Protein AF-A0A7J9AQ87-F1 (afdb_monomer_lite)

Structure (mmCIF, N/CA/C/O backbone):
data_AF-A0A7J9AQ87-F1
#
_entry.id   AF-A0A7J9AQ87-F1
#
loop_
_atom_site.group_PDB
_atom_site.id
_atom_site.type_symbol
_atom_site.label_atom_id
_atom_site.label_alt_id
_atom_site.label_comp_id
_atom_site.label_asym_id
_atom_site.label_entity_id
_atom_site.label_seq_id
_atom_site.pdbx_PDB_ins_code
_atom_site.Cartn_x
_atom_site.Cartn_y
_atom_site.Cartn_z
_atom_site.occupancy
_atom_site.B_iso_or_equiv
_atom_site.auth_seq_id
_atom_site.auth_comp_id
_atom_site.auth_asym_id
_atom_site.auth_atom_id
_atom_site.pdbx_PDB_model_num
ATOM 1 N N . MET A 1 1 ? 16.184 12.045 16.069 1.00 63.25 1 MET A N 1
ATOM 2 C CA . MET A 1 1 ? 15.073 11.080 15.864 1.00 63.25 1 MET A CA 1
ATOM 3 C C . MET A 1 1 ? 14.091 11.521 14.777 1.00 63.25 1 MET A C 1
ATOM 5 O O . MET A 1 1 ? 13.923 10.768 13.828 1.00 63.25 1 MET A O 1
ATOM 9 N N . SER A 1 2 ? 13.461 12.706 14.841 1.00 85.94 2 SER A N 1
ATOM 10 C CA . SER A 1 2 ? 12.564 13.174 13.759 1.00 85.94 2 SER A CA 1
ATOM 11 C C . SER A 1 2 ? 13.310 13.623 12.494 1.00 85.94 2 SER A C 1
ATOM 13 O O . SER A 1 2 ? 12.895 13.269 11.395 1.00 85.94 2 SER A O 1
ATOM 15 N N . LEU A 1 3 ? 14.429 14.347 12.643 1.00 93.56 3 LEU A N 1
ATOM 16 C CA . LEU A 1 3 ? 15.219 14.858 11.515 1.00 93.56 3 LEU A CA 1
ATOM 17 C C . LEU A 1 3 ? 15.866 13.730 10.699 1.00 93.56 3 LEU A C 1
ATOM 19 O O . LEU A 1 3 ? 15.736 13.707 9.481 1.00 93.56 3 LEU A O 1
ATOM 23 N N . ASP A 1 4 ? 16.496 12.764 11.371 1.00 93.50 4 ASP A N 1
ATOM 24 C CA . ASP A 1 4 ? 17.163 11.628 10.719 1.00 93.50 4 ASP A CA 1
ATOM 25 C C . ASP A 1 4 ? 16.166 10.800 9.895 1.00 93.50 4 ASP A C 1
ATOM 27 O O . ASP A 1 4 ? 16.413 10.476 8.735 1.00 93.50 4 ASP A O 1
ATOM 31 N N . THR A 1 5 ? 14.985 10.537 10.467 1.00 95.44 5 THR A N 1
ATOM 32 C CA . THR A 1 5 ? 13.894 9.822 9.788 1.00 95.44 5 THR A CA 1
ATOM 33 C C . THR A 1 5 ? 13.382 10.606 8.580 1.00 95.44 5 THR A C 1
ATOM 35 O O . THR A 1 5 ? 13.180 10.034 7.512 1.00 95.44 5 THR A O 1
ATOM 38 N N . MET A 1 6 ? 13.205 11.923 8.721 1.00 95.94 6 MET A N 1
ATOM 39 C CA . MET A 1 6 ? 12.774 12.791 7.625 1.00 95.94 6 MET A CA 1
ATOM 40 C C . MET A 1 6 ? 13.775 12.766 6.465 1.00 95.94 6 MET A C 1
ATOM 42 O O . MET A 1 6 ? 13.367 12.624 5.314 1.00 95.94 6 MET A O 1
ATOM 46 N N . ILE A 1 7 ? 15.074 12.857 6.761 1.00 96.81 7 ILE A N 1
ATOM 47 C CA . ILE A 1 7 ? 16.136 12.802 5.750 1.00 96.81 7 ILE A CA 1
ATOM 48 C C . ILE A 1 7 ? 16.096 11.459 5.015 1.00 96.81 7 ILE A C 1
ATOM 50 O O . ILE A 1 7 ? 16.083 11.450 3.787 1.00 96.81 7 ILE A O 1
ATOM 54 N N . ILE A 1 8 ? 16.005 10.338 5.737 1.00 96.88 8 ILE A N 1
ATOM 55 C CA . ILE A 1 8 ? 15.935 8.996 5.134 1.00 96.88 8 ILE A CA 1
ATOM 56 C C . ILE A 1 8 ? 14.728 8.875 4.198 1.00 96.88 8 ILE A C 1
ATOM 58 O O . ILE A 1 8 ? 14.870 8.403 3.071 1.00 96.88 8 ILE A O 1
ATOM 62 N N . ILE A 1 9 ? 13.553 9.330 4.640 1.00 96.31 9 ILE A N 1
ATOM 63 C CA . ILE A 1 9 ? 12.324 9.283 3.842 1.00 96.31 9 ILE A CA 1
ATOM 64 C C . ILE A 1 9 ? 12.482 10.111 2.563 1.00 96.31 9 ILE A C 1
ATOM 66 O O . ILE A 1 9 ? 12.238 9.602 1.470 1.00 96.31 9 ILE A O 1
ATOM 70 N N . LEU A 1 10 ? 12.915 11.369 2.678 1.00 97.50 10 LEU A N 1
ATOM 71 C CA . LEU A 1 10 ? 13.048 12.274 1.533 1.00 97.50 10 LEU A CA 1
ATOM 72 C C . LEU A 1 10 ? 14.074 11.767 0.522 1.00 97.50 10 LEU A C 1
ATOM 74 O O . LEU A 1 10 ? 13.799 11.750 -0.676 1.00 97.50 10 LEU A O 1
ATOM 78 N N . VAL A 1 11 ? 15.230 11.313 1.003 1.00 97.94 11 VAL A N 1
ATOM 79 C CA . VAL A 1 11 ? 16.279 10.740 0.157 1.00 97.94 11 VAL A CA 1
ATOM 80 C C . VAL A 1 11 ? 15.771 9.475 -0.535 1.00 97.94 11 VAL A C 1
ATOM 82 O O . VAL A 1 11 ? 15.955 9.327 -1.742 1.00 97.94 11 VAL A O 1
ATOM 85 N N . GLY A 1 12 ? 15.064 8.600 0.183 1.00 97.38 12 GLY A N 1
ATOM 86 C CA . GLY A 1 12 ? 14.445 7.406 -0.392 1.00 97.38 12 GLY A CA 1
ATOM 87 C C . GLY A 1 12 ? 13.469 7.740 -1.522 1.00 97.38 12 GLY A C 1
ATOM 88 O O . GLY A 1 12 ? 13.619 7.233 -2.634 1.00 97.38 12 GLY A O 1
ATOM 89 N N . TYR A 1 13 ? 12.517 8.645 -1.280 1.00 96.81 13 TYR A N 1
ATOM 90 C CA . TYR A 1 13 ? 11.565 9.082 -2.307 1.00 96.81 13 TYR A CA 1
ATOM 91 C C . TYR A 1 13 ? 12.247 9.762 -3.495 1.00 96.81 13 TYR A C 1
ATOM 93 O O . TYR A 1 13 ? 11.828 9.557 -4.636 1.00 96.81 13 TYR A O 1
ATOM 101 N N . PHE A 1 14 ? 13.308 10.532 -3.252 1.00 98.00 14 PHE A N 1
ATOM 102 C CA . PHE A 1 14 ? 14.091 11.166 -4.306 1.00 98.00 14 PHE A CA 1
ATOM 103 C C . PHE A 1 14 ? 14.743 10.126 -5.225 1.00 98.00 14 PHE A C 1
ATOM 105 O O . PHE A 1 14 ? 14.546 10.175 -6.439 1.00 98.00 14 PHE A O 1
ATOM 112 N N . PHE A 1 15 ? 15.445 9.140 -4.662 1.00 98.00 15 PHE A N 1
ATOM 113 C CA . PHE A 1 15 ? 16.080 8.079 -5.449 1.00 98.00 15 PHE A CA 1
ATOM 114 C C . PHE A 1 15 ? 15.065 7.206 -6.193 1.00 98.00 15 PHE A C 1
ATOM 116 O O . PHE A 1 15 ? 15.284 6.886 -7.362 1.00 98.00 15 PHE A O 1
ATOM 123 N N . VAL A 1 16 ? 13.936 6.863 -5.563 1.00 97.81 16 VAL A N 1
ATOM 124 C CA . VAL A 1 16 ? 12.851 6.120 -6.226 1.00 97.81 16 VAL A CA 1
ATOM 125 C C . VAL A 1 16 ? 12.306 6.912 -7.414 1.00 97.81 16 VAL A C 1
ATOM 127 O O . VAL A 1 16 ? 12.189 6.368 -8.510 1.00 97.81 16 VAL A O 1
ATOM 130 N N . SER A 1 17 ? 12.037 8.206 -7.231 1.00 97.19 17 SER A N 1
ATOM 131 C CA . SER A 1 17 ? 11.508 9.067 -8.295 1.00 97.19 17 SER A CA 1
ATOM 132 C C . SER A 1 17 ? 12.493 9.207 -9.458 1.00 97.19 17 SER A C 1
ATOM 134 O O . SER A 1 17 ? 12.097 9.071 -10.615 1.00 97.19 17 SER A O 1
ATOM 136 N N . LEU A 1 18 ? 13.783 9.410 -9.168 1.00 97.81 18 LEU A N 1
ATOM 137 C CA . LEU A 1 18 ? 14.830 9.451 -10.192 1.00 97.81 18 LEU A CA 1
ATOM 138 C C . LEU A 1 18 ? 14.917 8.140 -10.979 1.00 97.81 18 LEU A C 1
ATOM 140 O O . LEU A 1 18 ? 14.984 8.170 -12.206 1.00 97.81 18 LEU A O 1
ATOM 144 N N . SER A 1 19 ? 14.884 6.999 -10.288 1.00 97.44 19 SER A N 1
ATOM 145 C CA . SER A 1 19 ? 14.933 5.676 -10.917 1.00 97.44 19 SER A CA 1
ATOM 146 C C . SER A 1 19 ? 13.735 5.433 -11.842 1.00 97.44 19 SER A C 1
ATOM 148 O O . SER A 1 19 ? 13.904 4.953 -12.967 1.00 97.44 19 SER A O 1
ATOM 150 N N . LEU A 1 20 ? 12.531 5.829 -11.414 1.00 96.44 20 LEU A N 1
ATOM 151 C CA . LEU A 1 20 ? 11.314 5.727 -12.225 1.00 96.44 20 LEU A CA 1
ATOM 152 C C . LEU A 1 20 ? 11.404 6.582 -13.492 1.00 96.44 20 LEU A C 1
ATOM 154 O O . LEU A 1 20 ? 11.149 6.077 -14.584 1.00 96.44 20 LEU A O 1
ATOM 158 N N . ILE A 1 21 ? 11.819 7.846 -13.367 1.00 96.44 21 ILE A N 1
ATOM 159 C CA . ILE A 1 21 ? 11.969 8.759 -14.511 1.00 96.44 21 ILE A CA 1
ATOM 160 C C . ILE A 1 21 ? 13.038 8.246 -15.480 1.00 96.44 21 ILE A C 1
ATOM 162 O O . ILE A 1 21 ? 12.817 8.228 -16.694 1.00 96.44 21 ILE A O 1
ATOM 166 N N . TYR A 1 22 ? 14.180 7.798 -14.955 1.00 96.38 22 TYR A N 1
ATOM 167 C CA . TYR A 1 22 ? 15.256 7.220 -15.756 1.00 96.38 22 TYR A CA 1
ATOM 168 C C . TYR A 1 22 ? 14.764 6.003 -16.544 1.00 96.38 22 TYR A C 1
ATOM 170 O O . TYR A 1 22 ? 14.917 5.955 -17.763 1.00 96.38 22 TYR A O 1
ATOM 178 N N . THR A 1 23 ? 14.097 5.065 -15.866 1.00 94.25 23 THR A N 1
ATOM 179 C CA . THR A 1 23 ? 13.550 3.854 -16.488 1.00 94.25 23 THR A CA 1
ATOM 180 C C . THR A 1 23 ? 12.512 4.206 -17.547 1.00 94.25 23 THR A C 1
ATOM 182 O O . THR A 1 23 ? 12.585 3.702 -18.664 1.00 94.25 23 THR A O 1
ATOM 185 N N . GLN A 1 24 ? 11.576 5.108 -17.252 1.00 92.19 24 GLN A N 1
ATOM 186 C CA . GLN A 1 24 ? 10.566 5.530 -18.218 1.00 92.19 24 GLN A CA 1
ATOM 187 C C . GLN A 1 24 ? 11.209 6.130 -19.472 1.00 92.19 24 GLN A C 1
ATOM 189 O O . GLN A 1 24 ? 10.830 5.762 -20.578 1.00 92.19 24 GLN A O 1
ATOM 194 N N . THR A 1 25 ? 12.205 7.002 -19.309 1.00 94.31 25 THR A N 1
ATOM 195 C CA . THR A 1 25 ? 12.905 7.651 -20.431 1.00 94.31 25 THR A CA 1
ATOM 196 C C . THR A 1 25 ? 13.690 6.638 -21.262 1.00 94.31 25 THR A C 1
ATOM 198 O O . THR A 1 25 ? 13.622 6.666 -22.488 1.00 94.31 25 THR A O 1
ATOM 201 N N . PHE A 1 26 ? 14.379 5.700 -20.608 1.00 93.69 26 PHE A N 1
ATOM 202 C CA . PHE A 1 26 ? 15.130 4.632 -21.269 1.00 93.69 26 PHE A CA 1
ATOM 203 C C . PHE A 1 26 ? 14.236 3.717 -22.123 1.00 93.69 26 PHE A C 1
ATOM 205 O O . PHE A 1 26 ? 14.669 3.229 -23.163 1.00 93.69 26 PHE A O 1
ATOM 212 N N . ASN A 1 27 ? 12.977 3.514 -21.719 1.00 91.38 27 ASN A N 1
ATOM 213 C CA . ASN A 1 27 ? 12.045 2.609 -22.396 1.00 91.38 27 ASN A CA 1
ATOM 214 C C . ASN A 1 27 ? 11.158 3.281 -23.473 1.00 91.38 27 ASN A C 1
ATOM 216 O O . ASN A 1 27 ? 10.431 2.568 -24.155 1.00 91.38 27 ASN A O 1
ATOM 220 N N . GLN A 1 28 ? 11.207 4.607 -23.683 1.00 87.38 28 GLN A N 1
ATOM 221 C CA . GLN A 1 28 ? 10.282 5.331 -24.590 1.00 87.38 28 GLN A CA 1
ATOM 222 C C . GLN A 1 28 ? 10.305 4.880 -26.064 1.00 87.38 28 GLN A C 1
ATOM 224 O O . GLN A 1 28 ? 9.335 5.112 -26.779 1.00 87.38 28 GLN A O 1
ATOM 229 N N . GLY A 1 29 ? 11.396 4.268 -26.530 1.00 86.69 29 GLY A N 1
ATOM 230 C CA . GLY A 1 29 ? 11.540 3.781 -27.910 1.00 86.69 29 GLY A CA 1
ATOM 231 C C . GLY A 1 29 ? 11.436 2.264 -28.064 1.00 86.69 29 GLY A C 1
ATOM 232 O O . GLY A 1 29 ? 11.656 1.754 -29.162 1.00 86.69 29 GLY A O 1
ATOM 233 N N . LEU A 1 30 ? 11.168 1.535 -26.979 1.00 89.38 30 LEU A N 1
ATOM 234 C CA . LEU A 1 30 ? 11.064 0.079 -27.004 1.00 89.38 30 LEU A CA 1
ATOM 235 C C . LEU A 1 30 ? 9.629 -0.346 -27.320 1.00 89.38 30 LEU A C 1
ATOM 237 O O . LEU A 1 30 ? 8.668 0.342 -26.985 1.00 89.38 30 LEU A O 1
ATOM 241 N N . SER A 1 31 ? 9.486 -1.499 -27.970 1.00 89.00 31 SER A N 1
ATOM 242 C CA . SER A 1 31 ? 8.180 -2.108 -28.210 1.00 89.00 31 SER A CA 1
ATOM 243 C C . SER A 1 31 ? 7.506 -2.479 -26.891 1.00 89.00 31 SER A C 1
ATOM 245 O O . SER A 1 31 ? 8.156 -3.031 -25.999 1.00 89.00 31 SER A O 1
ATOM 247 N N . GLU A 1 32 ? 6.199 -2.235 -26.797 1.00 85.69 32 GLU A N 1
ATOM 248 C CA . GLU A 1 32 ? 5.395 -2.670 -25.656 1.00 85.69 32 GLU A CA 1
ATOM 249 C C . GLU A 1 32 ? 5.457 -4.201 -25.479 1.00 85.69 32 GLU A C 1
ATOM 251 O O . GLU A 1 32 ? 5.603 -4.941 -26.462 1.00 85.69 32 GLU A O 1
ATOM 256 N N . PRO A 1 33 ? 5.375 -4.703 -24.233 1.00 87.81 33 PRO A N 1
ATOM 257 C CA . PRO A 1 33 ? 5.337 -6.135 -23.981 1.00 87.81 33 PRO A CA 1
ATOM 258 C C . PRO A 1 33 ? 4.104 -6.769 -24.635 1.00 87.81 33 PRO A C 1
ATOM 260 O O . PRO A 1 33 ? 3.039 -6.166 -24.717 1.00 87.81 33 PRO A O 1
ATOM 263 N N . SER A 1 34 ? 4.229 -8.032 -25.047 1.00 88.56 34 SER A N 1
ATOM 264 C CA . SER A 1 34 ? 3.136 -8.776 -25.690 1.00 88.56 34 SER A CA 1
ATOM 265 C C . SER A 1 34 ? 1.912 -8.987 -24.792 1.00 88.56 34 SER A C 1
ATOM 267 O O . SER A 1 34 ? 0.818 -9.233 -25.294 1.00 88.56 34 SER A O 1
ATOM 269 N N . ILE A 1 35 ? 2.090 -8.906 -23.471 1.00 91.75 35 ILE A N 1
ATOM 270 C CA . ILE A 1 35 ? 1.024 -9.002 -22.477 1.00 91.75 35 ILE A CA 1
ATOM 271 C C . ILE A 1 35 ? 1.010 -7.699 -21.683 1.00 91.75 35 ILE A C 1
ATOM 273 O O . ILE A 1 35 ? 1.958 -7.402 -20.955 1.00 91.75 35 ILE A O 1
ATOM 277 N N . ASP A 1 36 ? -0.084 -6.947 -21.789 1.00 90.19 36 ASP A N 1
ATOM 278 C CA . ASP A 1 36 ? -0.292 -5.739 -20.995 1.00 90.19 36 ASP A CA 1
ATOM 279 C C . ASP A 1 36 ? -0.963 -6.076 -19.651 1.00 90.19 36 ASP A C 1
ATOM 281 O O . ASP A 1 36 ? -2.168 -6.327 -19.568 1.00 90.19 36 ASP A O 1
ATOM 285 N N . LEU A 1 37 ? -0.173 -6.079 -18.573 1.00 93.06 37 LEU A N 1
ATOM 286 C CA . LEU A 1 37 ? -0.661 -6.315 -17.210 1.00 93.06 37 LEU A CA 1
ATOM 287 C C . LEU A 1 37 ? -1.259 -5.060 -16.559 1.00 93.06 37 LEU A C 1
ATOM 289 O O . LEU A 1 37 ? -1.790 -5.153 -15.449 1.00 93.06 37 LEU A O 1
ATOM 293 N N . LYS A 1 38 ? -1.208 -3.890 -17.206 1.00 91.38 38 LYS A N 1
ATOM 294 C CA . LYS A 1 38 ? -1.675 -2.622 -16.628 1.00 91.38 38 LYS A CA 1
ATOM 295 C C . LYS A 1 38 ? -3.130 -2.703 -16.193 1.00 91.38 38 LYS A C 1
ATOM 297 O O . LYS A 1 38 ? -3.453 -2.331 -15.069 1.00 91.38 38 LYS A O 1
ATOM 302 N N . TYR A 1 39 ? -4.007 -3.207 -17.058 1.00 92.19 39 TYR A N 1
ATOM 303 C CA . TYR A 1 39 ? -5.437 -3.290 -16.761 1.00 92.19 39 TYR A CA 1
ATOM 304 C C . TYR A 1 39 ? -5.730 -4.248 -15.608 1.00 92.19 39 TYR A C 1
ATOM 306 O O . TYR A 1 39 ? -6.511 -3.911 -14.720 1.00 92.19 39 TYR A O 1
ATOM 314 N N . LEU A 1 40 ? -5.053 -5.400 -15.571 1.00 95.38 40 LEU A N 1
ATOM 315 C CA . LEU A 1 40 ? -5.153 -6.336 -14.453 1.00 95.38 40 LEU A CA 1
ATOM 316 C C . LEU A 1 40 ? -4.682 -5.680 -13.149 1.00 95.38 40 LEU A C 1
ATOM 318 O O . LEU A 1 40 ? -5.372 -5.764 -12.135 1.00 95.38 40 LEU A O 1
ATOM 322 N N . GLY A 1 41 ? -3.550 -4.975 -13.190 1.00 95.81 41 GLY A N 1
ATOM 323 C CA . GLY A 1 41 ? -3.020 -4.224 -12.055 1.00 95.81 41 GLY A CA 1
ATOM 324 C C . GLY A 1 41 ? -3.987 -3.153 -11.551 1.00 95.81 41 GLY A C 1
ATOM 325 O O . GLY A 1 41 ? -4.216 -3.063 -10.349 1.00 95.81 41 GLY A O 1
ATOM 326 N N . VAL A 1 42 ? -4.618 -2.390 -12.451 1.00 96.81 42 VAL A N 1
ATOM 327 C CA . VAL A 1 42 ? -5.632 -1.383 -12.090 1.00 96.81 42 VAL A CA 1
ATOM 328 C C . VAL A 1 42 ? -6.846 -2.038 -11.435 1.00 96.81 42 VAL A C 1
ATOM 330 O O . VAL A 1 42 ? -7.313 -1.547 -10.411 1.00 96.81 42 VAL A O 1
ATOM 333 N N . VAL A 1 43 ? -7.346 -3.153 -11.972 1.00 97.06 43 VAL A N 1
ATOM 334 C CA . VAL A 1 43 ? -8.481 -3.877 -11.378 1.00 97.06 43 VAL A CA 1
ATOM 335 C C . VAL A 1 43 ? -8.134 -4.384 -9.977 1.00 97.06 43 VAL A C 1
ATOM 337 O O . VAL A 1 43 ? -8.898 -4.151 -9.042 1.00 97.06 43 VAL A O 1
ATOM 340 N N . LEU A 1 44 ? -6.970 -5.018 -9.807 1.00 97.06 44 LEU A N 1
ATOM 341 C CA . LEU A 1 44 ? -6.506 -5.495 -8.501 1.00 97.06 44 LEU A CA 1
ATOM 342 C C . LEU A 1 44 ? -6.337 -4.342 -7.507 1.00 97.06 44 LEU A C 1
ATOM 344 O O . LEU A 1 44 ? -6.784 -4.449 -6.367 1.00 97.06 44 LEU A O 1
ATOM 348 N N . PHE A 1 45 ? -5.767 -3.219 -7.947 1.00 96.81 45 PHE A N 1
ATOM 349 C CA . PHE A 1 45 ? -5.619 -2.021 -7.125 1.00 96.81 45 PHE A CA 1
ATOM 350 C C . PHE A 1 45 ? -6.973 -1.453 -6.689 1.00 96.81 45 PHE A C 1
ATOM 352 O O . PHE A 1 45 ? -7.147 -1.117 -5.520 1.00 96.81 45 PHE A O 1
ATOM 359 N N . LEU A 1 46 ? -7.951 -1.377 -7.596 1.00 97.94 46 LEU A N 1
ATOM 360 C CA . LEU A 1 46 ? -9.295 -0.892 -7.279 1.00 97.94 46 LEU A CA 1
ATOM 361 C C . LEU A 1 46 ? -10.010 -1.799 -6.274 1.00 97.94 46 LEU A C 1
ATOM 363 O O . LEU A 1 46 ? -10.679 -1.295 -5.370 1.00 97.94 46 LEU A O 1
ATOM 367 N N . ILE A 1 47 ? -9.852 -3.117 -6.400 1.00 97.19 47 ILE A N 1
ATOM 368 C CA . ILE A 1 47 ? -10.382 -4.083 -5.430 1.00 97.19 47 ILE A CA 1
ATOM 369 C C . ILE A 1 47 ? -9.714 -3.879 -4.066 1.00 97.19 47 ILE A C 1
ATOM 371 O O . ILE A 1 47 ? -10.422 -3.782 -3.063 1.00 97.19 47 ILE A O 1
ATOM 375 N N . GLY A 1 48 ? -8.384 -3.754 -4.034 1.00 96.31 48 GLY A N 1
ATOM 376 C CA . GLY A 1 48 ? -7.607 -3.491 -2.821 1.00 96.31 48 GLY A CA 1
ATOM 377 C C . GLY A 1 48 ? -8.051 -2.208 -2.120 1.00 96.31 48 GLY A C 1
ATOM 378 O O . GLY A 1 48 ? -8.574 -2.231 -1.009 1.00 96.31 48 GLY A O 1
ATOM 379 N N . ILE A 1 49 ? -7.986 -1.064 -2.799 1.00 97.06 49 ILE A N 1
ATOM 380 C CA . ILE A 1 49 ? -8.331 0.218 -2.170 1.00 97.06 49 ILE A CA 1
ATOM 381 C C . ILE A 1 49 ? -9.798 0.276 -1.715 1.00 97.06 49 ILE A C 1
ATOM 383 O O . IL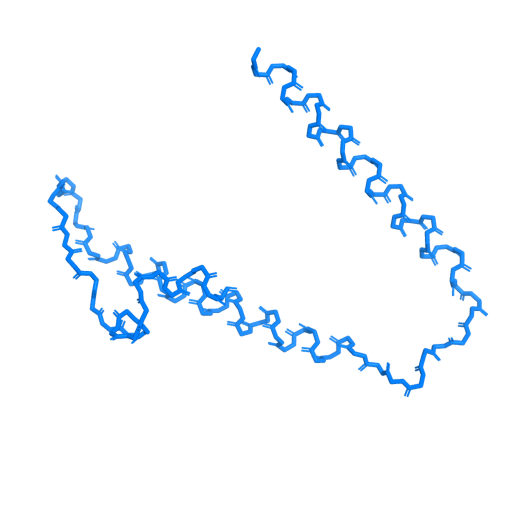E A 1 49 ? -10.094 0.809 -0.645 1.00 97.06 49 ILE A O 1
ATOM 387 N N . SER A 1 50 ? -10.720 -0.322 -2.477 1.00 97.19 50 SER A N 1
ATOM 388 C CA . SER A 1 50 ? -12.142 -0.366 -2.111 1.00 97.19 50 SER A CA 1
ATOM 389 C C . SER A 1 50 ? -12.390 -1.281 -0.914 1.00 97.19 50 SER A C 1
ATOM 391 O O . SER A 1 50 ? -13.131 -0.915 -0.001 1.00 97.19 50 SER A O 1
ATOM 393 N N . GLY A 1 51 ? -11.759 -2.458 -0.890 1.00 95.38 51 GLY A N 1
ATOM 394 C CA . GLY A 1 51 ? -11.836 -3.401 0.221 1.00 95.38 51 GLY A CA 1
ATOM 395 C C . GLY A 1 51 ? -11.233 -2.821 1.497 1.00 95.38 51 GLY A C 1
ATOM 396 O O . GLY A 1 51 ? -11.870 -2.867 2.553 1.00 95.38 51 GLY A O 1
ATOM 397 N N . ASN A 1 52 ? -10.056 -2.206 1.400 1.00 96.12 52 ASN A N 1
ATOM 398 C CA . ASN A 1 52 ? -9.394 -1.501 2.492 1.00 96.12 52 ASN A CA 1
ATOM 399 C C . ASN A 1 52 ? -10.311 -0.415 3.082 1.00 96.12 52 ASN A C 1
ATOM 401 O O . ASN A 1 52 ? -10.614 -0.429 4.281 1.00 96.12 52 ASN A O 1
ATOM 405 N N . PHE A 1 53 ? -10.848 0.458 2.222 1.00 96.19 53 PHE A N 1
ATOM 406 C CA . PHE A 1 53 ? -11.759 1.527 2.623 1.00 96.19 53 PHE A CA 1
ATOM 407 C C . PHE A 1 53 ? -13.035 0.993 3.278 1.00 96.19 53 PHE A C 1
ATOM 409 O O . PHE A 1 53 ? -13.431 1.475 4.340 1.00 96.19 53 PHE A O 1
ATOM 416 N N . TYR A 1 54 ? -13.669 -0.023 2.689 1.00 95.31 54 TYR A N 1
ATOM 417 C CA . TYR A 1 54 ? -14.894 -0.620 3.219 1.00 95.31 54 TYR A CA 1
ATOM 418 C C . TYR A 1 54 ? -14.706 -1.145 4.650 1.00 95.31 54 TYR A C 1
ATOM 420 O O . TYR A 1 54 ? -15.522 -0.865 5.532 1.00 95.31 54 TYR A O 1
ATOM 428 N N . HIS A 1 55 ? -13.606 -1.849 4.918 1.00 95.12 55 HIS A N 1
ATOM 429 C CA . HIS A 1 55 ? -13.339 -2.385 6.253 1.00 95.12 55 HIS A CA 1
ATOM 430 C C . HIS A 1 55 ? -12.955 -1.287 7.252 1.00 95.12 55 HIS A C 1
ATOM 432 O O . HIS A 1 55 ? -13.408 -1.333 8.397 1.00 95.12 55 HIS A O 1
ATOM 438 N N . HIS A 1 56 ? -12.210 -0.257 6.839 1.00 94.19 56 HIS A N 1
ATOM 439 C CA . HIS A 1 56 ? -11.985 0.922 7.683 1.00 94.19 56 HIS A CA 1
ATOM 440 C C . HIS A 1 56 ? -13.278 1.676 7.995 1.00 94.19 56 HIS A C 1
ATOM 442 O O . HIS A 1 56 ? -13.474 2.131 9.125 1.00 94.19 56 HIS A O 1
ATOM 448 N N . TYR A 1 57 ? -14.194 1.762 7.036 1.00 93.44 57 TYR A N 1
ATOM 449 C CA . TYR A 1 57 ? -15.505 2.356 7.245 1.00 93.44 57 TYR A CA 1
ATOM 450 C C . TYR A 1 57 ? -16.316 1.571 8.287 1.00 93.44 57 TYR A C 1
ATOM 452 O O . TYR A 1 57 ? -16.873 2.179 9.203 1.00 93.44 57 TYR A O 1
ATOM 460 N N . LEU A 1 58 ? -16.322 0.235 8.235 1.00 92.19 58 LEU A N 1
ATOM 461 C CA . LEU A 1 58 ? -16.929 -0.591 9.289 1.00 92.19 58 LEU A CA 1
ATOM 462 C C . LEU A 1 58 ? -16.289 -0.331 10.660 1.00 92.19 58 LEU A C 1
ATOM 464 O O . LEU A 1 58 ? -17.008 -0.102 11.632 1.00 92.19 58 LEU A O 1
ATOM 468 N N . LEU A 1 59 ? -14.954 -0.287 10.735 1.00 92.19 59 LEU A N 1
ATOM 469 C CA . LEU A 1 59 ? -14.232 0.007 11.979 1.00 92.19 59 LEU A CA 1
ATOM 470 C C . LEU A 1 59 ? -14.586 1.386 12.545 1.00 92.19 59 LEU A C 1
ATOM 472 O O . LEU A 1 59 ? -14.744 1.531 13.758 1.00 92.19 59 LEU A O 1
ATOM 476 N N . SER A 1 60 ? -14.766 2.391 11.685 1.00 90.69 60 SER A N 1
ATOM 477 C CA . SER A 1 60 ? -15.135 3.745 12.112 1.00 90.69 60 SER A CA 1
ATOM 478 C C . SER A 1 60 ? -16.508 3.808 12.788 1.00 90.69 60 SER A C 1
ATOM 480 O O . SER A 1 60 ? -16.713 4.638 13.669 1.00 90.69 60 SER A O 1
ATOM 482 N N . LYS A 1 61 ? -17.429 2.898 12.440 1.00 89.00 61 LYS A N 1
ATOM 483 C CA . LYS A 1 61 ? -18.767 2.814 13.048 1.00 89.00 61 LYS A CA 1
ATOM 484 C C . LYS A 1 61 ? -18.784 2.150 14.419 1.00 89.00 61 LYS A C 1
ATOM 486 O O . LYS A 1 61 ? -19.758 2.309 15.148 1.00 89.00 61 LYS A O 1
ATOM 491 N N . LEU A 1 62 ? -17.740 1.404 14.782 1.00 88.06 62 LEU A N 1
ATOM 492 C CA . LEU A 1 62 ? -17.692 0.699 16.068 1.00 88.06 62 LEU A CA 1
ATOM 493 C C . LEU A 1 62 ? -17.530 1.656 17.254 1.00 88.06 62 LEU A C 1
ATOM 495 O O . LEU A 1 62 ? -17.918 1.319 18.374 1.00 88.06 62 LEU A O 1
ATOM 499 N N . ARG A 1 63 ? -16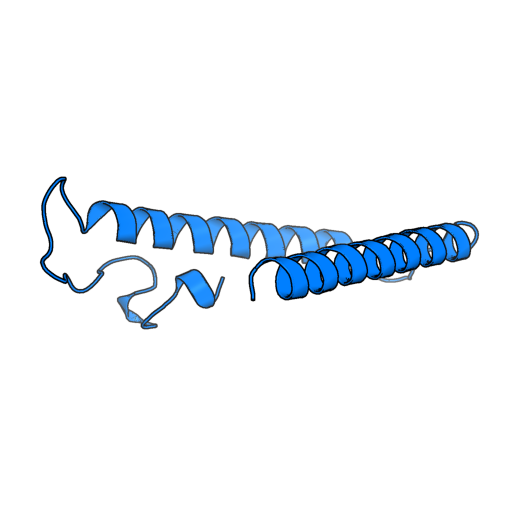.982 2.852 17.018 1.00 84.25 63 ARG A N 1
ATOM 500 C CA . ARG A 1 63 ? -16.770 3.871 18.047 1.00 84.25 63 ARG A CA 1
ATOM 501 C C . ARG A 1 63 ? -17.746 5.027 17.867 1.00 84.25 63 ARG A C 1
ATOM 503 O O . ARG A 1 63 ? -17.728 5.721 16.856 1.00 84.25 63 ARG A O 1
ATOM 510 N N . THR A 1 64 ? -18.556 5.281 18.885 1.00 78.88 64 THR A N 1
ATOM 511 C CA . THR A 1 64 ? -19.302 6.536 19.039 1.00 78.88 64 THR A CA 1
ATOM 512 C C . THR A 1 64 ? -18.425 7.587 19.725 1.00 78.88 64 THR A C 1
ATOM 514 O O . THR A 1 64 ? -17.463 7.248 20.416 1.00 78.88 64 THR A O 1
ATOM 517 N N . LYS A 1 65 ? -18.705 8.883 19.520 1.00 74.38 65 LYS A N 1
ATOM 518 C CA . LYS A 1 65 ? -17.891 9.972 20.094 1.00 74.38 65 LYS A CA 1
ATOM 519 C C . LYS A 1 65 ? -17.785 9.821 21.619 1.00 74.38 65 LYS A C 1
ATOM 521 O O . LYS A 1 65 ? -18.792 9.904 22.309 1.00 74.38 65 LYS A O 1
ATOM 526 N N . GLY A 1 66 ? -16.562 9.628 22.117 1.00 73.62 66 GLY A N 1
ATOM 527 C CA . GLY A 1 66 ? -16.259 9.483 23.548 1.00 73.62 66 GLY A CA 1
ATOM 528 C C . GLY A 1 66 ? -16.141 8.039 24.044 1.00 73.62 66 GLY A C 1
ATOM 529 O O . GLY A 1 66 ? -15.703 7.833 25.173 1.00 73.62 66 GLY A O 1
ATOM 530 N N . ASP A 1 67 ? -16.463 7.053 23.207 1.00 77.44 67 AS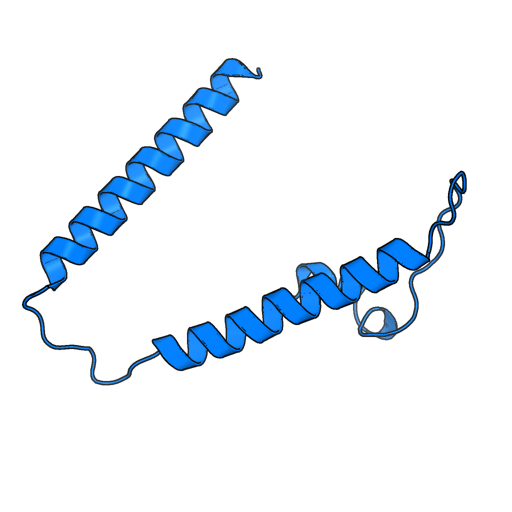P A N 1
ATOM 531 C CA . ASP A 1 67 ? -16.426 5.642 23.579 1.00 77.44 67 ASP A CA 1
ATOM 532 C C . ASP A 1 67 ? -14.994 5.084 23.480 1.00 77.44 67 ASP A C 1
ATOM 534 O O . ASP A 1 67 ? -14.340 5.190 22.435 1.00 77.44 67 ASP A O 1
ATOM 538 N N . LYS A 1 68 ? -14.479 4.531 24.584 1.00 77.25 68 LYS A N 1
ATOM 539 C CA . LYS A 1 68 ? -13.114 3.972 24.682 1.00 77.25 68 LYS A CA 1
ATOM 540 C C . LYS A 1 68 ? -13.097 2.447 24.732 1.00 77.25 68 LYS A C 1
ATOM 542 O O . LYS A 1 68 ? -12.018 1.858 24.692 1.00 77.25 68 LYS A O 1
ATOM 547 N N . GLU A 1 69 ? -14.262 1.814 24.818 1.00 84.19 69 GLU A N 1
ATOM 548 C CA . GLU A 1 69 ? -14.351 0.362 24.890 1.00 84.19 69 GLU A CA 1
ATOM 549 C C . GLU A 1 69 ? -13.988 -0.288 23.551 1.00 84.19 69 GLU A C 1
ATOM 551 O O . GLU A 1 69 ? -14.322 0.197 22.464 1.00 84.19 69 GLU A O 1
ATOM 556 N N . TYR A 1 70 ? -13.268 -1.407 23.633 1.00 84.75 70 TYR A N 1
ATOM 557 C CA . TYR A 1 70 ? -12.946 -2.216 22.468 1.00 84.75 70 TYR A CA 1
ATOM 558 C C . TYR A 1 70 ? -14.142 -3.100 22.117 1.00 84.75 70 TYR A C 1
ATOM 560 O O . TYR A 1 70 ? -14.602 -3.889 22.940 1.00 84.75 70 TYR A O 1
ATOM 568 N N . LYS A 1 71 ? -14.626 -2.992 20.878 1.00 87.75 71 LYS A N 1
ATOM 569 C CA . LYS A 1 71 ? -15.717 -3.816 20.351 1.00 87.75 71 LYS A CA 1
ATOM 570 C C . LYS A 1 71 ? -15.180 -4.709 19.245 1.00 87.75 71 LYS A C 1
ATOM 572 O O . LYS A 1 71 ? -14.428 -4.248 18.388 1.00 87.75 71 LYS A O 1
ATOM 577 N N . ILE A 1 72 ? -15.587 -5.976 19.263 1.00 87.75 72 ILE A N 1
ATOM 578 C CA . ILE A 1 72 ? -15.211 -6.936 18.225 1.00 87.75 72 ILE A CA 1
ATOM 579 C C . ILE A 1 72 ? -15.899 -6.519 16.912 1.00 87.75 72 ILE A C 1
ATOM 581 O O . ILE A 1 72 ? -17.131 -6.403 16.897 1.00 87.75 72 ILE A O 1
ATOM 585 N N . PRO A 1 73 ? -15.142 -6.272 15.826 1.00 88.12 73 PRO A N 1
ATOM 586 C CA . PRO A 1 73 ? -15.709 -5.911 14.533 1.00 88.12 73 PRO A CA 1
ATOM 587 C C . PRO A 1 73 ? -16.536 -7.069 13.964 1.00 88.12 73 PRO A C 1
ATOM 589 O O . PRO A 1 73 ? -16.139 -8.227 14.055 1.00 88.12 73 PRO A O 1
ATOM 592 N N . LYS A 1 74 ? -17.691 -6.754 13.369 1.00 86.44 74 LYS A N 1
ATOM 593 C CA . LYS A 1 74 ? -18.571 -7.723 12.699 1.00 86.44 74 LYS A CA 1
ATOM 594 C C . LYS A 1 74 ? -18.976 -7.213 11.317 1.00 86.44 74 LYS A C 1
ATOM 596 O O . LYS A 1 74 ? -19.053 -6.001 11.109 1.00 86.44 74 LYS A O 1
ATOM 601 N N . GLY A 1 75 ? -19.275 -8.140 10.407 1.00 87.12 75 GLY A N 1
ATOM 602 C CA . GLY A 1 75 ? -19.626 -7.856 9.015 1.00 87.12 75 GLY A CA 1
ATOM 603 C C . GLY A 1 75 ? -18.419 -7.808 8.074 1.00 87.12 75 GLY A C 1
ATOM 604 O O . GLY A 1 75 ? -17.269 -7.739 8.503 1.00 87.12 75 GLY A O 1
ATOM 605 N N . GLY A 1 76 ? -18.677 -7.855 6.766 1.00 88.44 76 GLY A N 1
ATOM 606 C CA . GLY A 1 76 ? -17.613 -7.963 5.767 1.00 88.44 76 GLY A CA 1
ATOM 607 C C . GLY A 1 76 ? -16.775 -9.229 5.958 1.00 88.44 76 GLY A C 1
ATOM 608 O O . GLY A 1 76 ? -17.298 -10.285 6.303 1.00 88.44 76 GLY A O 1
ATOM 609 N N . LEU A 1 77 ? -15.460 -9.114 5.772 1.00 90.75 77 LEU A N 1
ATOM 610 C CA . LEU A 1 77 ? -14.518 -10.227 5.930 1.00 90.75 77 LEU A CA 1
ATOM 611 C C . LEU A 1 77 ? -13.973 -10.382 7.357 1.00 90.75 77 LEU A C 1
ATOM 613 O O . LEU A 1 77 ? -13.118 -11.235 7.584 1.00 90.75 77 LEU A O 1
ATOM 617 N N . PHE A 1 78 ? -14.483 -9.617 8.331 1.00 91.00 78 PHE A N 1
ATOM 618 C CA . PHE A 1 78 ? -14.088 -9.760 9.740 1.00 91.00 78 PHE A CA 1
ATOM 619 C C . PHE A 1 78 ? -14.483 -11.115 10.352 1.00 91.00 78 PHE A C 1
ATOM 621 O O . PHE A 1 78 ? -13.957 -11.493 11.393 1.00 91.00 78 PHE A O 1
ATOM 628 N N . GLU A 1 79 ? -15.382 -11.862 9.706 1.00 89.94 79 GLU A N 1
ATOM 629 C CA . GLU A 1 79 ? -15.752 -13.224 10.118 1.00 89.94 79 GLU A CA 1
ATOM 630 C C . GLU A 1 79 ? -14.760 -14.290 9.628 1.00 89.94 79 GLU A C 1
ATOM 632 O O . GLU A 1 79 ? -14.733 -15.392 10.170 1.00 89.94 79 GLU A O 1
ATOM 637 N N . LEU A 1 80 ? -13.930 -13.966 8.628 1.00 91.00 80 LEU A N 1
ATOM 638 C CA . LEU A 1 80 ? -12.936 -14.883 8.060 1.00 91.00 80 LEU A CA 1
ATOM 639 C C . LEU A 1 80 ? -11.509 -14.550 8.504 1.00 91.00 80 LEU A C 1
ATOM 641 O O . LEU A 1 80 ? -10.707 -15.451 8.738 1.00 91.00 80 LEU A O 1
ATOM 645 N N . VAL A 1 81 ? -11.175 -13.262 8.609 1.00 90.62 81 VAL A N 1
ATOM 646 C CA . VAL A 1 81 ? -9.835 -12.786 8.970 1.00 90.62 81 VAL A CA 1
ATOM 647 C C . VAL A 1 81 ? -9.912 -11.679 10.015 1.00 90.62 81 VAL A C 1
ATOM 649 O O . VAL A 1 81 ? -10.838 -10.874 10.026 1.00 90.62 81 VAL A O 1
ATOM 652 N N . ILE A 1 82 ? -8.901 -11.605 10.883 1.00 88.56 82 ILE A N 1
ATOM 653 C CA . ILE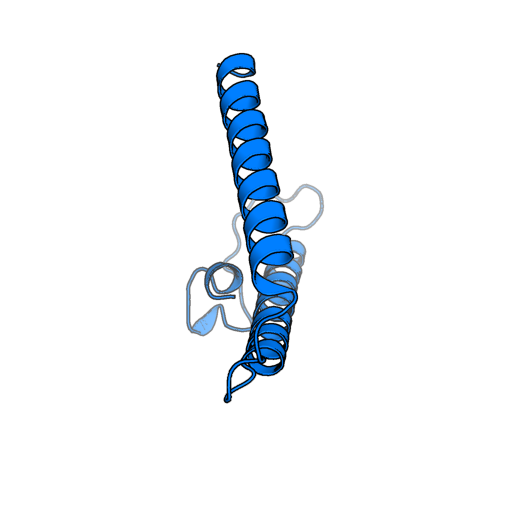 A 1 82 ? -8.873 -10.650 12.004 1.00 88.56 82 ILE A CA 1
ATOM 654 C C . ILE A 1 82 ? -8.737 -9.198 11.502 1.00 88.56 82 ILE A C 1
ATOM 656 O O . ILE A 1 82 ? -9.415 -8.300 12.001 1.00 88.56 82 I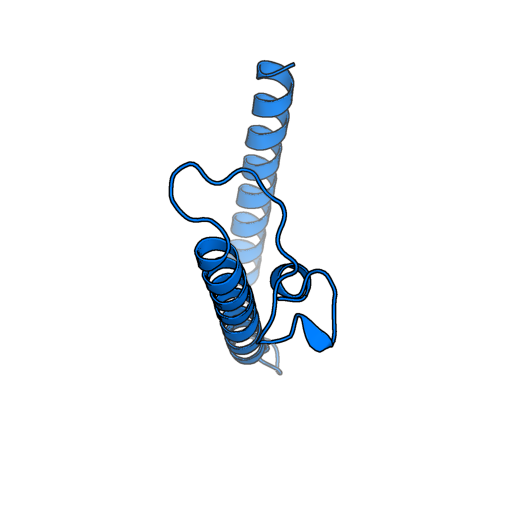LE A O 1
ATOM 660 N N . CYS A 1 83 ? -7.895 -8.966 10.487 1.00 89.06 83 CYS A N 1
ATOM 661 C CA . CYS A 1 83 ? -7.623 -7.641 9.912 1.00 89.06 83 CYS A CA 1
ATOM 662 C C . CYS A 1 83 ? -7.803 -7.645 8.381 1.00 89.06 83 CYS A C 1
ATOM 664 O O . CYS A 1 83 ? -6.818 -7.566 7.649 1.00 89.06 83 CYS A O 1
ATOM 666 N N . PRO A 1 84 ? -9.044 -7.712 7.866 1.00 90.50 84 PRO A N 1
ATOM 667 C CA . PRO A 1 84 ? -9.311 -7.725 6.429 1.00 90.50 84 PRO A CA 1
ATOM 668 C C . PRO A 1 84 ? -8.795 -6.473 5.718 1.00 90.50 84 PRO 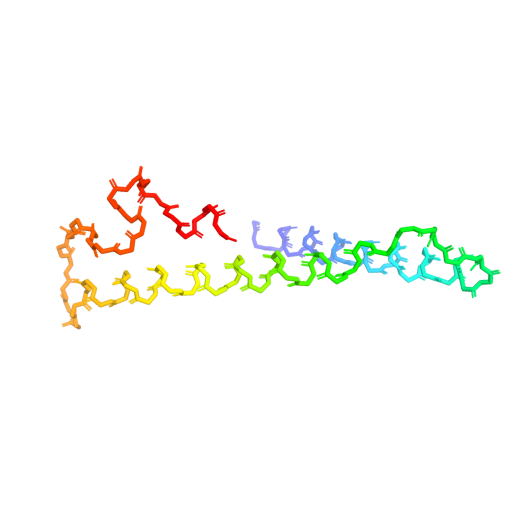A C 1
ATOM 670 O O . PRO A 1 84 ? -8.347 -6.564 4.590 1.00 90.50 84 PRO A O 1
ATOM 673 N N . HIS A 1 85 ? -8.765 -5.318 6.385 1.00 91.19 85 HIS A N 1
ATOM 674 C CA . HIS A 1 85 ? -8.200 -4.084 5.827 1.00 91.19 85 HIS A CA 1
ATOM 675 C C . HIS A 1 85 ? -6.688 -4.155 5.537 1.00 91.19 85 HIS A C 1
ATOM 677 O O . HIS A 1 85 ? -6.185 -3.274 4.865 1.00 91.19 85 HIS A O 1
ATOM 683 N N . TYR A 1 86 ? -5.954 -5.161 6.025 1.00 90.56 86 TYR A N 1
ATOM 684 C CA . TYR A 1 86 ? -4.555 -5.396 5.628 1.00 90.56 86 TYR A CA 1
ATOM 685 C C . TYR A 1 86 ? -4.405 -6.472 4.550 1.00 90.56 86 TYR A C 1
ATOM 687 O O . TYR A 1 86 ? -3.314 -6.663 4.023 1.00 90.56 86 TYR A O 1
ATOM 695 N N . LEU A 1 87 ? -5.482 -7.200 4.250 1.00 89.56 87 LEU A N 1
ATOM 696 C CA . LEU A 1 87 ? -5.525 -8.168 3.156 1.00 89.56 87 LEU A CA 1
ATOM 697 C C . LEU A 1 87 ? -5.762 -7.475 1.805 1.00 89.56 87 LEU A C 1
ATOM 699 O O . LEU A 1 87 ? -5.373 -8.013 0.771 1.00 89.56 87 LEU A O 1
ATOM 703 N N . PHE A 1 88 ? -6.393 -6.301 1.839 1.00 86.00 88 PHE A N 1
ATOM 704 C CA . PHE A 1 88 ? -6.670 -5.431 0.699 1.00 86.00 88 PHE A CA 1
ATOM 705 C C . PHE A 1 88 ? -5.768 -4.199 0.714 1.00 86.00 88 PHE A C 1
ATOM 707 O O . PHE A 1 88 ? -5.324 -3.807 -0.387 1.00 86.00 88 PHE A O 1
#

pLDDT: mean 91.4, std 6.24, range [63.25, 98.0]

Sequence (88 aa):
MSLDTMIIILVGYFFVSLSLIYTQTFNQGLSEPSIDLKYLGVVLFLIGISGNFYHHYLLSKLRTKGDKEYKIPKGGLFELVICPHYLF

Foldseek 3Di:
DVVVVVVVVVVVVVVVVVVVVVVCVVCVPPDDDPDDCPVVVVVVVVCLVVQLVVVVVQVVVVDDVPDPDDDQGDDDCCVPDVCSSVVD

Secondary structure (DSSP, 8-state):
-HHHHHHHHHHHHHHHHHHHHHHHHHHTTSPPPSS--HHHHHHHHHHHHHHHHHHHHHHHHT--TT--------SGGGGT-S-GGGT-

Organism: NCBI:txid34288

InterPro domains:
  IPR001104 3-oxo-5-alpha-steroid 4-dehydrogenase, C-terminal [PF02544] (12-88)
  IPR039357 3-oxo-5-alpha-steroid 4-dehydrogenase/very-long-chain enoyl-CoA reductase [PTHR10556] (1-88)

Radius of gyration: 20.38 Å; chains: 1; bounding box: 37×30×53 Å